Protein AF-F1A289-F1 (afdb_monomer_lite)

Secondary structure (DSSP, 8-state):
-----------------PPPPPPPP------------------TTT--S--SSEEE-GGG-EEEHHHHHHHHHHHHHTSGGGT-HHHHTTTTHHHHHHHHHHTTS--SHHHHHHHHHHHHHHHHHSSSEEEEEETTEEEEEESS-EEEEETTS-HHHHHHHHTS-STTEEE----

Structure (mmCIF, N/CA/C/O backbone):
data_AF-F1A289-F1
#
_entry.id   AF-F1A289-F1
#
loop_
_atom_site.group_PDB
_atom_site.id
_atom_site.type_symbol
_atom_site.label_atom_id
_atom_site.label_alt_id
_atom_site.label_comp_id
_atom_site.label_asym_id
_atom_site.label_entity_id
_atom_site.label_seq_id
_atom_site.pdbx_PDB_ins_code
_atom_site.Cartn_x
_atom_site.Cartn_y
_atom_site.Cartn_z
_atom_site.occupancy
_atom_site.B_iso_or_equiv
_atom_site.auth_seq_id
_atom_site.auth_comp_id
_atom_site.auth_asym_id
_atom_site.auth_atom_id
_atom_site.pdbx_PDB_model_num
ATOM 1 N N . MET A 1 1 ? 86.287 38.128 5.544 1.00 42.41 1 MET A N 1
ATOM 2 C CA . MET A 1 1 ? 85.333 37.432 4.651 1.00 42.41 1 MET A CA 1
ATOM 3 C C . MET A 1 1 ? 84.083 38.296 4.559 1.00 42.41 1 MET A C 1
ATOM 5 O O . MET A 1 1 ? 83.596 38.724 5.595 1.00 42.41 1 MET A O 1
ATOM 9 N N . LYS A 1 2 ? 83.695 38.697 3.342 1.00 28.84 2 LYS A N 1
ATOM 10 C CA . LYS A 1 2 ? 82.729 39.771 3.063 1.00 28.84 2 LYS A CA 1
ATOM 11 C C . LYS A 1 2 ? 81.299 39.232 2.884 1.00 28.84 2 LYS A C 1
ATOM 13 O O . LYS A 1 2 ? 81.107 38.286 2.135 1.00 28.84 2 LYS A O 1
ATOM 18 N N . SER A 1 3 ? 80.375 39.935 3.540 1.00 28.02 3 SER A N 1
ATOM 19 C CA . SER A 1 3 ? 79.044 40.396 3.109 1.00 28.02 3 SER A CA 1
ATOM 20 C C . SER A 1 3 ? 77.926 39.417 2.715 1.00 28.02 3 SER A C 1
ATOM 22 O O . SER A 1 3 ? 77.979 38.710 1.716 1.00 28.02 3 SER A O 1
ATOM 24 N N . SER A 1 4 ? 76.835 39.544 3.472 1.00 35.72 4 SER A N 1
ATOM 25 C CA . SER A 1 4 ? 75.431 39.237 3.174 1.00 35.72 4 SER A CA 1
ATOM 26 C C . SER A 1 4 ? 74.896 40.000 1.948 1.00 35.72 4 SER A C 1
ATOM 28 O O . SER A 1 4 ? 75.290 41.148 1.763 1.00 35.72 4 SER A O 1
ATOM 30 N N . ASN A 1 5 ? 73.941 39.432 1.187 1.00 28.55 5 ASN A N 1
ATOM 31 C CA . ASN A 1 5 ? 72.588 40.001 1.003 1.00 28.55 5 ASN A CA 1
ATOM 32 C C . ASN A 1 5 ? 71.625 39.105 0.179 1.00 28.55 5 ASN A C 1
ATOM 34 O O . ASN A 1 5 ? 72.029 38.284 -0.637 1.00 28.55 5 ASN A O 1
ATOM 38 N N . THR A 1 6 ? 70.342 39.342 0.434 1.00 36.25 6 THR A N 1
ATOM 39 C CA . THR A 1 6 ? 69.069 38.765 -0.038 1.00 36.25 6 THR A CA 1
ATOM 40 C C . THR A 1 6 ? 68.705 39.135 -1.493 1.00 36.25 6 THR A C 1
ATOM 42 O O . THR A 1 6 ? 69.033 40.245 -1.897 1.00 36.25 6 THR A O 1
ATOM 45 N N . GLN A 1 7 ? 67.934 38.296 -2.221 1.00 31.00 7 GLN A N 1
ATOM 46 C CA . GLN A 1 7 ? 66.642 38.622 -2.898 1.00 31.00 7 GLN A CA 1
ATOM 47 C C . GLN A 1 7 ? 66.224 37.666 -4.048 1.00 31.00 7 GLN A C 1
ATOM 49 O O . GLN A 1 7 ? 67.037 37.136 -4.795 1.00 31.00 7 GLN A O 1
ATOM 54 N N . ASN A 1 8 ? 64.897 37.492 -4.142 1.00 31.83 8 ASN A N 1
ATOM 55 C CA . ASN A 1 8 ? 64.066 36.731 -5.089 1.00 31.83 8 ASN A CA 1
ATOM 56 C C . ASN A 1 8 ? 64.237 37.083 -6.584 1.00 31.83 8 ASN A C 1
ATOM 58 O O . ASN A 1 8 ? 64.475 38.250 -6.886 1.00 31.83 8 ASN A O 1
ATOM 62 N N . GLN A 1 9 ? 63.899 36.136 -7.487 1.00 28.03 9 GLN A N 1
ATOM 63 C CA . GLN A 1 9 ? 62.845 36.244 -8.539 1.00 28.03 9 GLN A CA 1
ATOM 64 C C . GLN A 1 9 ? 62.919 35.113 -9.608 1.00 28.03 9 GLN A C 1
ATOM 66 O O . GLN A 1 9 ? 63.978 34.811 -10.145 1.00 28.03 9 GLN A O 1
ATOM 71 N N . THR A 1 10 ? 61.769 34.499 -9.927 1.00 31.83 10 THR A N 1
ATOM 72 C CA . THR A 1 10 ? 61.446 33.717 -11.158 1.00 31.83 10 THR A CA 1
ATOM 73 C C . THR A 1 10 ? 61.298 34.678 -12.374 1.00 31.83 10 THR A C 1
ATOM 75 O O . THR A 1 10 ? 61.241 35.874 -12.090 1.00 31.83 10 THR A O 1
ATOM 78 N N . PRO A 1 11 ? 61.170 34.293 -13.688 1.00 39.84 11 PRO A N 1
ATOM 79 C CA . PRO A 1 11 ? 60.499 33.084 -14.224 1.00 39.84 11 PRO A CA 1
ATOM 80 C C . PRO A 1 11 ? 60.912 32.523 -15.639 1.00 39.84 11 PRO A C 1
ATOM 82 O O . PRO A 1 11 ? 61.671 33.108 -16.398 1.00 39.84 11 PRO A O 1
ATOM 85 N N . ALA A 1 12 ? 60.231 31.425 -16.022 1.00 31.11 12 ALA A N 1
ATOM 86 C CA . ALA A 1 12 ? 59.626 31.120 -17.342 1.00 31.11 12 ALA A CA 1
ATOM 87 C C . ALA A 1 12 ? 60.342 30.305 -18.467 1.00 31.11 12 ALA A C 1
ATOM 89 O O . ALA A 1 12 ? 61.411 30.641 -18.956 1.00 31.11 12 ALA A O 1
ATOM 90 N N . LYS A 1 13 ? 59.527 29.367 -19.005 1.00 29.20 13 LYS A N 1
ATOM 91 C CA . LYS A 1 13 ? 59.339 28.915 -20.414 1.00 29.20 13 LYS A CA 1
ATOM 92 C C . LYS A 1 13 ? 60.078 27.671 -20.956 1.00 29.20 13 LYS A C 1
ATOM 94 O O . LYS A 1 13 ? 61.122 27.733 -21.586 1.00 29.20 13 LYS A O 1
ATOM 99 N N . VAL A 1 14 ? 59.369 26.544 -20.798 1.00 38.59 14 VAL A N 1
ATOM 100 C CA . VAL A 1 14 ? 58.993 25.506 -21.790 1.00 38.59 14 VAL A CA 1
ATOM 101 C C . VAL A 1 14 ? 59.698 25.559 -23.153 1.00 38.59 14 VAL A C 1
ATOM 103 O O . VAL A 1 14 ? 59.487 26.497 -23.920 1.00 38.59 14 VAL A O 1
ATOM 106 N N . ASN A 1 15 ? 60.365 24.458 -23.527 1.00 35.25 15 ASN A N 1
ATOM 107 C CA . ASN A 1 15 ? 60.764 24.207 -24.911 1.00 35.25 15 ASN A CA 1
ATOM 108 C C . ASN A 1 15 ? 60.306 22.817 -25.396 1.00 35.25 15 ASN A C 1
ATOM 110 O O . ASN A 1 15 ? 60.650 21.782 -24.823 1.00 35.25 15 ASN A O 1
ATOM 114 N N . LYS A 1 16 ? 59.471 22.831 -26.441 1.00 41.06 16 LYS A N 1
ATOM 115 C CA . LYS A 1 16 ? 58.782 21.689 -27.059 1.00 41.06 16 LYS A CA 1
ATOM 116 C C . LYS A 1 16 ? 59.784 20.780 -27.780 1.00 41.06 16 LYS A C 1
ATOM 118 O O . LYS A 1 16 ? 60.454 21.236 -28.704 1.00 41.06 16 LYS A O 1
ATOM 123 N N . ARG A 1 17 ? 59.825 19.483 -27.452 1.00 37.41 17 ARG A N 1
ATOM 124 C CA . ARG A 1 17 ? 60.463 18.467 -28.309 1.00 37.41 17 ARG A CA 1
ATOM 125 C C . ARG A 1 17 ? 59.399 17.623 -29.010 1.00 37.41 17 ARG A C 1
ATOM 127 O O . ARG A 1 17 ? 58.480 17.106 -28.385 1.00 37.41 17 ARG A O 1
ATOM 134 N N . LYS A 1 18 ? 59.523 17.589 -30.338 1.0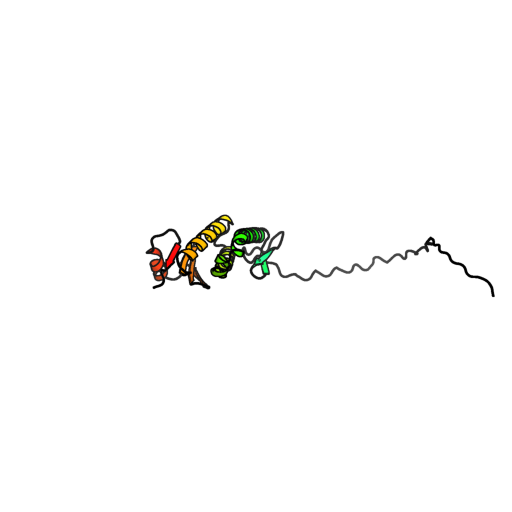0 33.19 18 LYS A N 1
ATOM 135 C CA . LYS A 1 18 ? 58.643 16.952 -31.322 1.00 33.19 18 LYS A CA 1
ATOM 136 C C . LYS A 1 18 ? 58.599 15.437 -31.086 1.00 33.19 18 LYS A C 1
ATOM 138 O O . LYS A 1 18 ? 59.643 14.794 -31.121 1.00 33.19 18 LYS A O 1
ATOM 143 N N . SER A 1 19 ? 57.406 14.887 -30.862 1.00 34.25 19 SER A N 1
ATOM 144 C CA . SER A 1 19 ? 57.171 13.439 -30.839 1.00 34.25 19 SER A CA 1
ATOM 145 C C . SER A 1 19 ? 56.884 12.970 -32.267 1.00 34.25 19 SER A C 1
ATOM 147 O O . SER A 1 19 ? 55.944 13.460 -32.893 1.00 34.25 19 SER A O 1
ATOM 149 N N . TYR A 1 20 ? 57.727 12.089 -32.804 1.00 36.03 20 TYR A N 1
ATOM 150 C CA . TYR A 1 20 ? 57.529 11.473 -34.115 1.00 36.03 20 TYR A CA 1
ATOM 151 C C . TYR A 1 20 ? 56.361 10.477 -34.054 1.00 36.03 20 TYR A C 1
ATOM 153 O O . TYR A 1 20 ? 56.310 9.620 -33.175 1.00 36.03 20 TYR A O 1
ATOM 161 N N . TYR A 1 21 ? 55.423 10.599 -34.994 1.00 36.03 21 TYR A N 1
ATOM 162 C CA . TYR A 1 21 ? 54.288 9.690 -35.148 1.00 36.03 21 TYR A CA 1
ATOM 163 C C . TYR A 1 21 ? 54.748 8.371 -35.784 1.00 36.03 21 TYR A C 1
ATOM 165 O O . TYR A 1 21 ? 55.253 8.373 -36.906 1.00 36.03 21 TYR A O 1
ATOM 173 N N . ILE A 1 22 ? 54.555 7.256 -35.076 1.00 44.75 22 ILE A N 1
ATOM 174 C CA . ILE A 1 22 ? 54.669 5.901 -35.631 1.00 44.75 22 ILE A CA 1
ATOM 175 C C . ILE A 1 22 ? 53.250 5.465 -36.034 1.00 44.75 22 ILE A C 1
ATOM 177 O O . ILE A 1 22 ? 52.374 5.450 -35.164 1.00 44.75 22 ILE A O 1
ATOM 181 N N . PRO A 1 23 ? 52.984 5.116 -37.306 1.00 42.12 23 PRO A N 1
ATOM 182 C CA . PRO A 1 23 ? 51.681 4.604 -37.711 1.00 42.12 23 PRO A CA 1
ATOM 183 C C . PRO A 1 23 ? 51.451 3.233 -37.069 1.00 42.12 23 PRO A C 1
ATOM 185 O O . PRO A 1 23 ? 52.221 2.299 -37.287 1.00 42.12 23 PRO A O 1
ATOM 188 N N . ILE A 1 24 ? 50.402 3.120 -36.258 1.00 43.91 24 ILE A N 1
ATOM 189 C CA . ILE A 1 24 ? 49.976 1.852 -35.665 1.00 43.91 24 ILE A CA 1
ATOM 190 C C . ILE A 1 24 ? 49.152 1.117 -36.723 1.00 43.91 24 ILE A C 1
ATOM 192 O O . ILE A 1 24 ? 48.098 1.602 -37.137 1.00 43.91 24 ILE A O 1
ATOM 196 N N . ASP A 1 25 ? 49.654 -0.036 -37.163 1.00 48.00 25 ASP A N 1
ATOM 197 C CA . ASP A 1 25 ? 48.980 -0.931 -38.101 1.00 48.00 25 ASP A CA 1
ATOM 198 C C . ASP A 1 25 ? 47.577 -1.317 -37.589 1.00 48.00 25 ASP A C 1
ATOM 200 O O . ASP A 1 25 ? 47.385 -1.804 -36.473 1.00 48.00 25 ASP A O 1
ATOM 204 N N . SER A 1 26 ? 46.577 -1.067 -38.432 1.00 49.28 26 SER A N 1
ATOM 205 C CA . SER A 1 26 ? 45.139 -1.210 -38.185 1.00 49.28 26 SER A CA 1
ATOM 206 C C . SER A 1 26 ? 44.614 -2.658 -38.197 1.00 49.28 26 SER A C 1
ATOM 208 O O . SER A 1 26 ? 43.422 -2.891 -38.413 1.00 49.28 26 SER A O 1
ATOM 210 N N . SER A 1 27 ? 45.462 -3.654 -37.953 1.00 53.12 27 SER A N 1
ATOM 211 C CA . SER A 1 27 ? 45.160 -5.066 -38.220 1.00 53.12 27 SER A CA 1
ATOM 212 C C . SER A 1 27 ? 44.768 -5.910 -36.994 1.00 53.12 27 SER A C 1
ATOM 214 O O . SER A 1 27 ? 44.818 -7.135 -37.048 1.00 53.12 27 SER A O 1
ATOM 216 N N . GLN A 1 28 ? 44.280 -5.309 -35.898 1.00 51.25 28 GLN A N 1
ATOM 217 C CA . GLN A 1 28 ? 43.695 -6.072 -34.780 1.00 51.25 28 GLN A CA 1
ATOM 218 C C . GLN A 1 28 ? 42.386 -5.463 -34.262 1.00 51.25 28 GLN A C 1
ATOM 220 O O . GLN A 1 28 ? 42.315 -4.869 -33.184 1.00 51.25 28 GLN A O 1
ATOM 225 N N . LYS A 1 29 ? 41.296 -5.681 -35.011 1.00 47.59 29 LYS A N 1
ATOM 226 C CA . LYS A 1 29 ? 39.928 -5.583 -34.475 1.00 47.59 29 LYS A CA 1
ATOM 227 C C . LYS A 1 29 ? 39.760 -6.617 -33.356 1.00 47.59 29 LYS A C 1
ATOM 229 O O . LYS A 1 29 ? 39.366 -7.757 -33.603 1.00 47.59 29 LYS A O 1
ATOM 234 N N . LYS A 1 30 ? 40.023 -6.220 -32.109 1.00 50.25 30 LYS A N 1
ATOM 235 C CA . LYS A 1 30 ?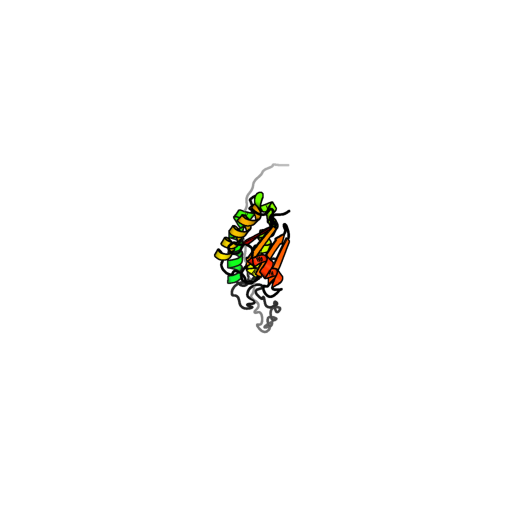 39.549 -6.956 -30.932 1.00 50.25 30 LYS A CA 1
ATOM 236 C C . LYS A 1 30 ? 38.022 -6.947 -30.982 1.00 50.25 30 LYS A C 1
ATOM 238 O O . LYS A 1 30 ? 37.401 -5.903 -30.795 1.00 50.25 30 LYS A O 1
ATOM 243 N N . LYS A 1 31 ? 37.415 -8.096 -31.2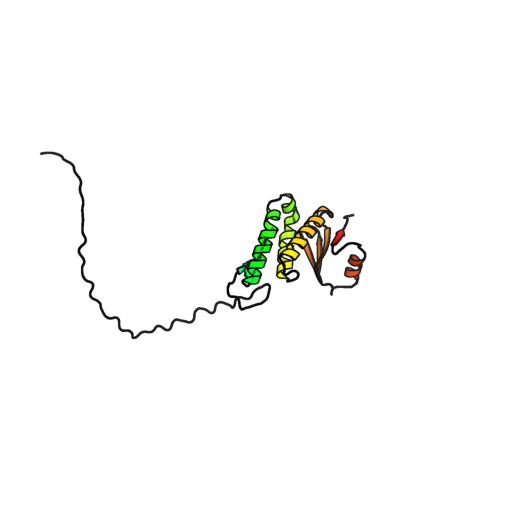93 1.00 53.41 31 LYS A N 1
ATOM 244 C CA . LYS A 1 31 ? 35.965 -8.291 -31.179 1.00 53.41 31 LYS A CA 1
ATOM 245 C C . LYS A 1 31 ? 35.589 -7.993 -29.729 1.00 53.41 31 LYS A C 1
ATOM 247 O O . LYS A 1 31 ? 36.031 -8.702 -28.829 1.00 53.41 31 LYS A O 1
ATOM 252 N N . ALA A 1 32 ? 34.837 -6.914 -29.514 1.00 57.69 32 ALA A N 1
ATOM 253 C CA . ALA A 1 32 ? 34.286 -6.573 -28.214 1.00 57.69 32 ALA A CA 1
ATOM 254 C C . ALA A 1 32 ? 33.494 -7.784 -27.708 1.00 57.69 32 ALA A C 1
ATOM 256 O O . ALA A 1 32 ? 32.518 -8.201 -28.335 1.00 57.69 32 ALA A O 1
ATOM 257 N N . GLY A 1 33 ? 33.975 -8.394 -26.624 1.00 57.97 33 GLY A N 1
ATOM 258 C CA . GLY A 1 33 ? 33.262 -9.467 -25.951 1.00 57.97 33 GLY A CA 1
ATOM 259 C C . GLY A 1 33 ? 31.858 -8.981 -25.616 1.00 57.97 33 GLY A C 1
ATOM 260 O O . GLY A 1 33 ? 31.687 -7.872 -25.110 1.00 57.97 33 GLY A O 1
ATOM 261 N N . ARG A 1 34 ? 30.860 -9.799 -25.957 1.00 60.06 34 ARG A N 1
ATOM 262 C CA . ARG A 1 34 ? 29.459 -9.616 -25.571 1.00 60.06 34 ARG A CA 1
ATOM 263 C C . ARG A 1 34 ? 29.419 -9.158 -24.104 1.00 60.06 34 ARG A C 1
ATOM 265 O O . ARG A 1 34 ? 30.007 -9.860 -23.277 1.00 60.06 34 ARG A O 1
ATOM 272 N N . PRO A 1 35 ? 28.790 -8.015 -23.765 1.00 66.31 35 PRO A N 1
ATOM 273 C CA . PRO A 1 35 ? 28.654 -7.629 -22.368 1.00 66.31 35 PRO A CA 1
ATOM 274 C C . PRO A 1 35 ? 28.009 -8.795 -21.606 1.00 66.31 35 PRO A C 1
ATOM 276 O O . PRO A 1 35 ? 27.170 -9.495 -22.192 1.00 66.31 35 PRO A O 1
ATOM 279 N N . PRO A 1 36 ? 28.417 -9.052 -20.350 1.00 61.47 36 PRO A N 1
ATOM 280 C CA . PRO A 1 36 ? 27.830 -10.120 -19.556 1.00 61.47 36 PRO A CA 1
ATOM 281 C C . PRO A 1 36 ? 26.315 -9.961 -19.608 1.00 61.47 36 PRO A C 1
ATOM 283 O O . PR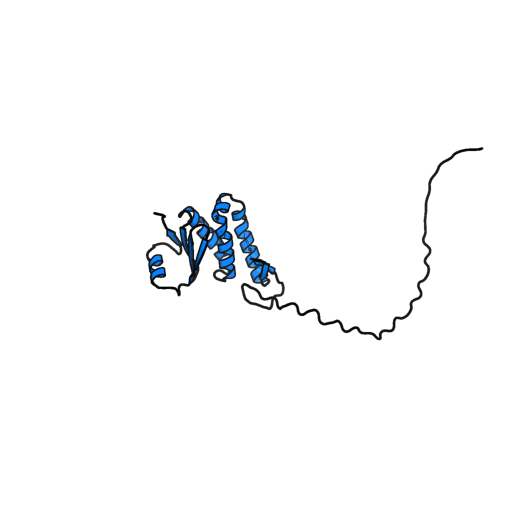O A 1 36 ? 25.808 -8.849 -19.451 1.00 61.47 36 PRO A O 1
ATOM 286 N N . VAL A 1 37 ? 25.614 -11.055 -19.917 1.00 60.53 37 VAL A N 1
ATOM 287 C CA . VAL A 1 37 ? 24.152 -11.086 -19.964 1.00 60.53 37 VAL A CA 1
ATOM 288 C C . VAL A 1 37 ? 23.675 -10.712 -18.565 1.00 60.53 37 VAL A C 1
ATOM 290 O O . VAL A 1 37 ? 23.648 -11.542 -17.663 1.00 60.53 37 VAL A O 1
ATOM 293 N N . THR A 1 38 ? 23.384 -9.431 -18.355 1.00 72.06 38 THR A N 1
ATOM 294 C CA . THR A 1 38 ? 22.710 -8.966 -17.152 1.00 72.06 38 THR A CA 1
ATOM 295 C C . THR A 1 38 ? 21.370 -9.671 -17.133 1.00 72.06 38 THR A C 1
ATOM 297 O O . THR A 1 38 ? 20.642 -9.577 -18.124 1.00 72.06 38 THR A O 1
ATOM 300 N N . GLU A 1 39 ? 21.069 -10.388 -16.051 1.00 74.94 39 GLU A N 1
ATOM 301 C CA . GLU A 1 39 ? 19.771 -11.036 -15.884 1.00 74.94 39 GLU A CA 1
ATOM 302 C C . GLU A 1 39 ? 18.645 -10.068 -16.277 1.00 74.94 39 GLU A C 1
ATOM 304 O O . GLU A 1 39 ? 18.700 -8.881 -15.912 1.00 74.94 39 GLU A O 1
ATOM 309 N N . PRO A 1 40 ? 17.645 -10.535 -17.046 1.00 80.38 40 PRO A N 1
ATOM 310 C CA . PRO A 1 40 ? 16.547 -9.682 -17.457 1.00 80.38 40 PRO A CA 1
ATOM 311 C C . PRO A 1 40 ? 15.854 -9.137 -16.208 1.00 80.38 40 PRO A C 1
ATOM 313 O O . PRO A 1 40 ? 15.406 -9.878 -15.331 1.00 80.38 40 PRO A O 1
ATOM 316 N N . LYS A 1 41 ? 15.788 -7.808 -16.104 1.00 91.81 41 LYS A N 1
ATOM 317 C CA . LYS A 1 41 ? 15.044 -7.159 -15.026 1.00 91.81 41 LYS A CA 1
ATOM 318 C C . LYS A 1 41 ? 13.560 -7.387 -15.288 1.00 91.81 41 LYS A C 1
ATOM 320 O O . LYS A 1 41 ? 13.082 -7.141 -16.386 1.00 91.81 41 LYS A O 1
ATOM 325 N N . ILE A 1 42 ? 12.829 -7.826 -14.266 1.00 95.06 42 ILE A N 1
ATOM 326 C CA . ILE A 1 42 ? 11.375 -8.012 -14.329 1.00 95.06 42 ILE A CA 1
ATOM 327 C C . ILE A 1 42 ? 10.731 -7.153 -13.247 1.00 95.06 42 ILE A C 1
ATOM 329 O O . ILE A 1 42 ? 11.132 -7.170 -12.079 1.00 95.06 42 ILE A O 1
ATOM 333 N N . CYS A 1 43 ? 9.700 -6.397 -13.616 1.00 95.81 43 CYS A N 1
ATOM 334 C CA . CYS A 1 43 ? 8.957 -5.574 -12.674 1.00 95.81 43 CYS A CA 1
ATOM 335 C C . CYS A 1 43 ? 8.219 -6.465 -11.668 1.00 95.81 43 CYS A C 1
ATOM 337 O O . CYS A 1 43 ? 7.278 -7.176 -12.023 1.00 95.81 43 CYS A O 1
ATOM 339 N N . LYS A 1 44 ? 8.568 -6.381 -10.379 1.00 94.56 44 LYS A N 1
ATOM 340 C CA . LYS A 1 44 ? 7.961 -7.239 -9.348 1.00 94.56 44 LYS A CA 1
ATOM 341 C C . LYS A 1 44 ? 6.444 -7.042 -9.229 1.00 94.56 44 LYS A C 1
ATOM 343 O O . LYS A 1 44 ? 5.749 -8.013 -8.921 1.00 94.56 44 LYS A O 1
ATOM 348 N N . ARG A 1 45 ? 5.946 -5.832 -9.523 1.00 93.75 45 ARG A N 1
ATOM 349 C CA . ARG A 1 45 ? 4.520 -5.469 -9.492 1.00 93.75 45 ARG A CA 1
ATOM 350 C C . ARG A 1 45 ? 3.770 -5.895 -10.754 1.00 93.75 45 ARG A C 1
ATOM 352 O O . ARG A 1 45 ? 2.856 -6.705 -10.664 1.00 93.75 45 ARG A O 1
ATOM 359 N N . CYS A 1 46 ? 4.115 -5.340 -11.920 1.00 94.44 46 CYS A N 1
ATOM 360 C CA . CYS A 1 46 ? 3.329 -5.562 -13.141 1.00 94.44 46 CYS A CA 1
ATOM 361 C C . CYS A 1 46 ? 3.825 -6.700 -14.038 1.00 94.44 46 CYS A C 1
ATOM 363 O O . CYS A 1 46 ? 3.126 -7.032 -14.986 1.00 94.44 46 CYS A O 1
ATOM 365 N N . LYS A 1 47 ? 4.976 -7.301 -13.715 1.00 95.06 47 LYS A N 1
ATOM 366 C CA . LYS A 1 47 ? 5.622 -8.405 -14.443 1.00 95.06 47 LYS A CA 1
ATOM 367 C C . LYS A 1 47 ? 6.160 -8.074 -15.841 1.00 95.06 47 LYS A C 1
ATOM 369 O O . LYS A 1 47 ? 6.642 -8.981 -16.495 1.00 95.06 47 LYS A O 1
ATOM 374 N N . THR A 1 48 ? 6.156 -6.804 -16.257 1.00 94.69 48 THR A N 1
ATOM 375 C CA . THR A 1 48 ? 6.836 -6.383 -17.498 1.00 94.69 48 THR A CA 1
ATOM 376 C C . THR A 1 48 ? 8.345 -6.601 -17.394 1.00 94.69 48 THR A C 1
ATOM 378 O O . THR A 1 48 ? 8.933 -6.324 -16.340 1.00 94.69 48 THR A O 1
ATOM 381 N N . ASP A 1 49 ? 8.942 -7.069 -18.476 1.00 94.94 49 ASP A N 1
ATOM 382 C CA . ASP A 1 49 ? 10.381 -7.170 -18.736 1.00 94.94 49 ASP A CA 1
ATOM 383 C C . ASP A 1 49 ? 10.884 -6.042 -19.657 1.00 94.94 49 ASP A C 1
ATOM 385 O O . ASP A 1 49 ? 12.083 -5.779 -19.707 1.00 94.94 49 ASP A O 1
ATOM 389 N N . ASP A 1 50 ? 9.970 -5.310 -20.301 1.00 94.75 50 ASP A N 1
ATOM 390 C CA . ASP A 1 50 ? 10.266 -4.087 -21.044 1.00 94.75 50 ASP A CA 1
ATOM 391 C C . ASP A 1 50 ? 9.965 -2.824 -20.214 1.00 94.75 50 ASP A C 1
ATOM 393 O O . ASP A 1 50 ? 8.893 -2.675 -19.609 1.00 94.75 50 ASP A O 1
ATOM 397 N N . SER A 1 51 ? 10.944 -1.919 -20.139 1.00 95.00 51 SER A N 1
ATOM 398 C CA . SER A 1 51 ? 10.835 -0.627 -19.460 1.00 95.00 51 SER A CA 1
ATOM 399 C C . SER A 1 51 ? 11.971 0.308 -19.872 1.00 95.00 51 SER A C 1
ATOM 401 O O . SER A 1 51 ? 13.142 -0.020 -19.687 1.00 95.00 51 SER A O 1
ATOM 403 N N . CYS A 1 52 ? 11.635 1.536 -20.287 1.00 94.19 52 CYS A N 1
ATOM 404 C CA . CYS A 1 52 ? 12.628 2.563 -20.632 1.00 94.19 52 CYS A CA 1
ATOM 405 C C . CYS A 1 52 ? 13.549 2.941 -19.455 1.00 94.19 52 CYS A C 1
ATOM 407 O O . CYS A 1 52 ? 14.686 3.353 -19.653 1.00 94.19 52 CYS A O 1
ATOM 409 N N . GLU A 1 53 ? 13.057 2.824 -18.216 1.00 95.25 53 GLU A N 1
ATOM 410 C CA . GLU A 1 53 ? 13.833 3.084 -16.998 1.00 95.25 53 GLU A CA 1
ATOM 411 C C . GLU A 1 53 ? 13.441 2.094 -15.896 1.00 95.25 53 GLU A C 1
ATOM 413 O O . GLU A 1 53 ? 12.257 1.815 -15.683 1.00 95.25 53 GLU A O 1
ATOM 418 N N . TRP A 1 54 ? 14.425 1.583 -15.158 1.00 95.56 54 TRP A N 1
ATOM 419 C CA . TRP A 1 54 ? 14.211 0.692 -14.017 1.00 95.56 54 TRP A CA 1
ATOM 420 C C . TRP A 1 54 ? 14.372 1.450 -12.702 1.00 95.56 54 TRP A C 1
ATOM 422 O O . TRP A 1 54 ? 15.395 2.084 -12.460 1.00 95.56 54 TRP A O 1
ATOM 432 N N . ARG A 1 55 ? 13.375 1.348 -11.821 1.00 95.88 55 ARG A N 1
ATOM 433 C CA . ARG A 1 55 ? 13.342 2.019 -10.514 1.00 95.88 55 ARG A CA 1
ATOM 434 C C . ARG A 1 55 ? 13.407 1.000 -9.374 1.00 95.88 55 ARG A C 1
ATOM 436 O O . ARG A 1 55 ? 13.032 -0.160 -9.544 1.00 95.88 55 ARG A O 1
ATOM 443 N N . ARG A 1 56 ? 13.859 1.431 -8.193 1.00 93.69 56 ARG A N 1
ATOM 444 C CA . AR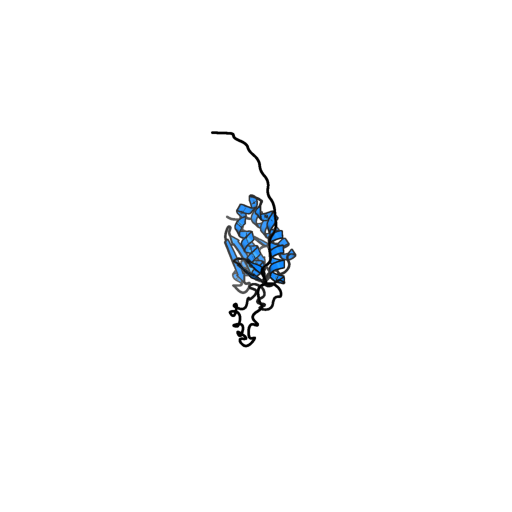G A 1 56 ? 13.884 0.601 -6.974 1.00 93.69 56 ARG A CA 1
ATOM 445 C C . ARG A 1 56 ? 12.539 0.645 -6.240 1.00 93.69 56 ARG A C 1
ATOM 447 O O . ARG A 1 56 ? 11.981 1.721 -6.027 1.00 93.69 56 ARG A O 1
ATOM 454 N N . GLY A 1 57 ? 12.041 -0.527 -5.856 1.00 90.75 57 GLY A N 1
ATOM 455 C CA . GLY A 1 57 ? 10.836 -0.725 -5.049 1.00 90.75 57 GLY A CA 1
ATOM 456 C C . GLY A 1 57 ? 11.131 -1.134 -3.597 1.00 90.75 57 GLY A C 1
ATOM 457 O O . GLY A 1 57 ? 12.273 -1.027 -3.139 1.00 90.75 57 GLY A O 1
ATOM 458 N N . PRO A 1 58 ? 10.112 -1.600 -2.848 1.00 88.75 58 PRO A N 1
ATOM 459 C CA . PRO A 1 58 ? 10.306 -2.143 -1.502 1.00 88.75 58 PRO A CA 1
ATOM 460 C C . PRO A 1 58 ? 11.235 -3.369 -1.532 1.00 88.75 58 PRO A C 1
ATOM 462 O O . PRO A 1 58 ? 11.228 -4.126 -2.502 1.00 88.75 58 PRO A O 1
ATOM 465 N N . GLY A 1 59 ? 12.068 -3.544 -0.500 1.00 86.19 59 GLY A N 1
ATOM 466 C CA . GLY A 1 59 ? 13.024 -4.661 -0.428 1.00 86.19 59 GLY A CA 1
ATOM 467 C C . GLY A 1 59 ? 14.032 -4.697 -1.585 1.00 86.19 59 GLY A C 1
ATOM 468 O O . GLY A 1 59 ? 14.439 -5.771 -2.005 1.00 86.19 59 GLY A O 1
ATOM 469 N N . TYR A 1 60 ? 14.377 -3.535 -2.155 1.00 86.06 60 TYR A N 1
ATOM 470 C CA . TYR A 1 60 ? 15.304 -3.387 -3.288 1.00 86.06 60 TYR A CA 1
ATOM 471 C C . TYR A 1 60 ? 14.891 -4.100 -4.589 1.00 86.06 60 TYR A C 1
ATOM 473 O O . TYR A 1 60 ? 15.706 -4.214 -5.510 1.00 86.06 60 TYR A O 1
ATOM 481 N N . CYS A 1 61 ? 13.624 -4.510 -4.723 1.00 91.38 61 CYS A N 1
ATOM 482 C CA . CYS A 1 61 ? 13.129 -5.113 -5.960 1.00 91.38 61 CYS A CA 1
ATOM 483 C C . CYS A 1 61 ? 13.129 -4.121 -7.140 1.00 91.38 61 CYS A C 1
ATOM 485 O O . CYS A 1 61 ? 13.150 -2.899 -6.955 1.00 91.38 61 CYS A O 1
ATOM 487 N N . TYR A 1 62 ? 13.087 -4.650 -8.365 1.00 95.25 62 TYR A N 1
ATOM 488 C CA . TYR A 1 62 ? 12.957 -3.845 -9.577 1.00 95.25 62 TYR A CA 1
ATOM 489 C C . TYR A 1 62 ? 11.489 -3.538 -9.895 1.00 95.25 62 TYR A C 1
ATOM 491 O O . TYR A 1 62 ? 10.622 -4.415 -9.860 1.00 95.25 62 TYR A O 1
ATOM 499 N N . LEU A 1 63 ? 11.218 -2.278 -10.235 1.00 96.06 63 LEU A N 1
ATOM 500 C CA . LEU A 1 63 ? 9.948 -1.793 -10.768 1.00 96.06 63 LEU A CA 1
ATOM 501 C C . LEU A 1 63 ? 10.189 -1.121 -12.125 1.00 96.06 63 LEU A C 1
ATOM 503 O O . LEU A 1 63 ? 11.193 -0.430 -12.301 1.00 96.06 63 LEU A O 1
ATOM 507 N N . CYS A 1 64 ? 9.250 -1.272 -13.060 1.00 96.88 64 CYS A N 1
ATOM 508 C CA . CYS A 1 64 ? 9.256 -0.489 -14.297 1.00 96.88 64 CYS A CA 1
ATOM 509 C C . CYS A 1 64 ? 9.039 1.004 -14.006 1.00 96.88 64 CYS A C 1
ATOM 511 O O . CYS A 1 64 ? 8.607 1.373 -12.906 1.00 96.88 64 CYS A O 1
ATOM 513 N N . ASN A 1 65 ? 9.281 1.867 -14.994 1.00 96.31 65 ASN A N 1
ATOM 514 C CA . ASN A 1 65 ? 9.220 3.318 -14.818 1.00 96.31 65 ASN A CA 1
ATOM 515 C C . ASN A 1 65 ? 7.871 3.778 -14.232 1.00 96.31 65 ASN A C 1
ATOM 517 O O . ASN A 1 65 ? 7.836 4.446 -13.196 1.00 96.31 65 ASN A O 1
ATOM 521 N N . SER A 1 66 ? 6.760 3.339 -14.832 1.00 94.44 66 SER A N 1
ATOM 522 C CA . SER A 1 66 ? 5.403 3.696 -14.393 1.00 94.44 66 SER A CA 1
ATOM 523 C C . SER A 1 66 ? 5.107 3.229 -12.959 1.00 94.44 66 SER A C 1
ATOM 525 O O . SER A 1 66 ? 4.712 4.027 -12.103 1.00 94.44 66 SER A O 1
ATOM 527 N N . CYS A 1 67 ? 5.397 1.959 -12.643 1.00 94.69 67 CYS A N 1
ATOM 528 C CA . CYS A 1 67 ? 5.201 1.419 -11.294 1.00 94.69 67 CYS A CA 1
ATOM 529 C C . CYS A 1 67 ? 6.112 2.098 -10.258 1.00 94.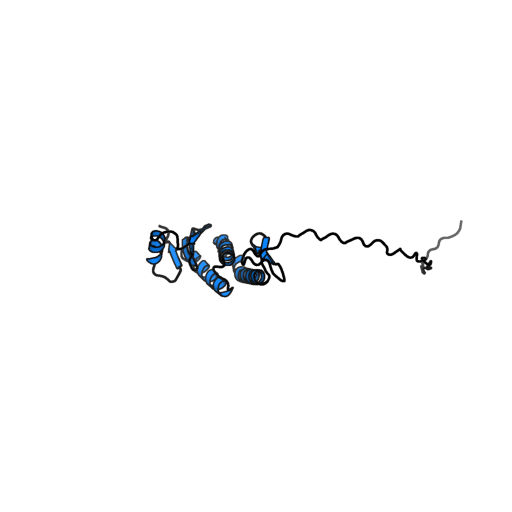69 67 CYS A C 1
ATOM 531 O O . CYS A 1 67 ? 5.703 2.335 -9.123 1.00 94.69 67 CYS A O 1
ATOM 533 N N . GLY A 1 68 ? 7.352 2.426 -10.607 1.00 94.88 68 GLY A N 1
ATOM 534 C CA . GLY A 1 68 ? 8.251 3.098 -9.675 1.00 94.88 68 GLY A CA 1
ATOM 535 C C . GLY A 1 68 ? 7.847 4.551 -9.408 1.00 94.88 68 GLY A C 1
ATOM 536 O O . GLY A 1 68 ? 7.939 5.008 -8.268 1.00 94.88 68 GLY A O 1
ATOM 537 N N . LEU A 1 69 ? 7.332 5.271 -10.412 1.00 94.06 69 LEU A N 1
ATOM 538 C CA . LEU A 1 69 ? 6.800 6.627 -10.223 1.00 94.06 69 LEU A CA 1
ATOM 539 C C . LEU A 1 69 ? 5.561 6.631 -9.321 1.00 94.06 69 LEU A C 1
ATOM 541 O O . LEU A 1 69 ? 5.473 7.457 -8.411 1.00 94.06 69 LEU A O 1
ATOM 545 N N . GLN A 1 70 ? 4.633 5.690 -9.521 1.00 92.56 70 GLN A N 1
ATOM 546 C CA . GLN A 1 70 ? 3.481 5.513 -8.628 1.00 92.56 70 GLN A CA 1
ATOM 547 C C . GLN A 1 70 ? 3.924 5.180 -7.197 1.00 92.56 70 GLN A C 1
ATOM 549 O O . GLN A 1 70 ? 3.462 5.817 -6.251 1.00 92.56 70 GLN A O 1
ATOM 554 N N . TYR A 1 71 ? 4.887 4.268 -7.032 1.00 92.25 71 TYR A N 1
ATOM 555 C CA . TYR A 1 71 ? 5.443 3.933 -5.719 1.00 92.25 71 TYR A CA 1
ATOM 556 C C . TYR A 1 71 ? 6.048 5.162 -5.021 1.00 92.25 71 TYR A C 1
ATOM 558 O O . TYR A 1 71 ? 5.766 5.416 -3.852 1.00 92.25 71 TYR A O 1
ATOM 566 N N . LYS A 1 72 ? 6.801 5.999 -5.749 1.00 92.44 72 LYS A N 1
ATOM 567 C CA . LYS A 1 72 ? 7.345 7.262 -5.221 1.00 92.44 72 LYS A CA 1
ATOM 568 C C . LYS A 1 72 ? 6.243 8.220 -4.758 1.00 92.44 72 LYS A C 1
ATOM 570 O O . LYS A 1 72 ? 6.400 8.856 -3.717 1.00 92.44 72 LYS A O 1
ATOM 575 N N . LYS A 1 73 ? 5.131 8.328 -5.494 1.00 91.56 73 LYS A N 1
ATOM 576 C CA . LYS A 1 73 ? 3.975 9.148 -5.084 1.00 91.56 73 LYS A CA 1
ATOM 577 C C . LYS A 1 73 ? 3.330 8.617 -3.800 1.00 91.56 73 LYS A C 1
ATOM 579 O O . LYS A 1 73 ? 3.030 9.410 -2.915 1.00 91.56 73 LYS A O 1
ATOM 584 N N . ILE A 1 74 ? 3.203 7.298 -3.656 1.00 89.25 74 ILE A N 1
ATOM 585 C CA . ILE A 1 74 ? 2.705 6.668 -2.421 1.00 89.25 74 ILE A CA 1
ATOM 586 C C . ILE A 1 74 ? 3.629 6.975 -1.239 1.00 89.25 74 ILE A C 1
ATOM 588 O O . ILE A 1 74 ? 3.155 7.363 -0.177 1.00 89.25 74 ILE A O 1
ATOM 592 N N . LEU A 1 75 ? 4.951 6.887 -1.419 1.00 88.69 75 LEU A N 1
ATOM 593 C CA . LEU A 1 75 ? 5.904 7.250 -0.363 1.00 88.69 75 LEU A CA 1
ATOM 594 C C . LEU A 1 75 ? 5.782 8.718 0.061 1.00 88.69 75 LEU A C 1
ATOM 596 O O . LEU A 1 75 ? 5.920 9.011 1.246 1.00 88.69 75 LEU A O 1
ATOM 600 N N . LYS A 1 76 ? 5.505 9.626 -0.883 1.00 89.50 76 LYS A N 1
ATOM 601 C CA . LYS A 1 76 ? 5.220 11.035 -0.575 1.00 89.50 76 LYS A CA 1
ATOM 602 C C . LYS A 1 76 ? 3.913 11.193 0.201 1.00 89.50 76 LYS A C 1
ATOM 604 O O . LYS A 1 76 ? 3.900 11.921 1.184 1.00 89.50 76 LYS A O 1
ATOM 609 N N . ALA A 1 77 ? 2.852 10.483 -0.186 1.00 84.81 77 ALA A N 1
ATOM 610 C CA . ALA A 1 77 ? 1.583 10.485 0.548 1.00 84.81 77 ALA A CA 1
ATOM 611 C C . ALA A 1 77 ? 1.733 9.935 1.978 1.00 84.81 77 ALA A C 1
ATOM 613 O O . ALA A 1 77 ? 1.016 10.354 2.877 1.00 84.81 77 ALA A O 1
ATOM 614 N N . LEU A 1 78 ? 2.693 9.032 2.194 1.00 83.44 78 LEU A N 1
ATOM 615 C CA . LEU A 1 78 ? 3.035 8.491 3.508 1.00 83.44 78 LEU A CA 1
ATOM 616 C C . LEU A 1 78 ? 3.972 9.386 4.332 1.00 83.44 78 LEU A C 1
ATOM 618 O O . LEU A 1 78 ? 4.157 9.123 5.515 1.00 83.44 78 LEU A O 1
ATOM 622 N N . ALA A 1 79 ? 4.596 10.409 3.740 1.00 84.62 79 ALA A N 1
ATOM 623 C CA . ALA A 1 79 ? 5.611 11.214 4.420 1.00 84.62 79 ALA A CA 1
ATOM 624 C C . ALA A 1 79 ? 5.090 11.970 5.660 1.00 84.62 79 ALA A C 1
ATOM 626 O O . ALA A 1 79 ? 5.766 11.890 6.686 1.00 84.62 79 ALA A O 1
ATOM 627 N N . PRO A 1 80 ? 3.904 12.619 5.638 1.00 79.25 80 PRO A N 1
ATOM 628 C CA . PRO A 1 80 ? 3.359 13.294 6.823 1.00 79.25 80 PRO A CA 1
ATOM 629 C C . PRO A 1 80 ? 3.155 12.340 8.007 1.00 79.25 80 PRO A C 1
ATOM 631 O O . PRO A 1 80 ? 3.317 12.711 9.161 1.00 79.25 80 PRO A O 1
ATOM 634 N N . TYR A 1 81 ? 2.864 11.079 7.700 1.00 74.69 81 TYR A N 1
ATOM 635 C CA . TYR A 1 81 ? 2.538 10.027 8.655 1.00 74.69 81 TYR A CA 1
ATOM 636 C C . TYR A 1 81 ? 3.766 9.337 9.265 1.00 74.69 81 TYR A C 1
ATOM 638 O O . TYR A 1 81 ? 3.620 8.404 10.042 1.00 74.69 81 TYR A O 1
ATOM 646 N N . LYS A 1 82 ? 4.987 9.747 8.904 1.00 69.50 82 LYS A N 1
ATOM 647 C CA . LYS A 1 82 ? 6.224 9.204 9.495 1.00 69.50 82 LYS A CA 1
ATOM 648 C C . LYS A 1 82 ? 6.759 10.020 10.668 1.00 69.50 82 LYS A C 1
ATOM 650 O O . LYS A 1 82 ? 7.622 9.525 11.380 1.00 69.50 82 LYS A O 1
ATOM 655 N N . VAL A 1 83 ? 6.320 11.270 10.805 1.00 66.44 83 VAL A N 1
ATOM 656 C CA . VAL A 1 83 ? 6.934 12.258 11.711 1.00 66.44 83 VAL A CA 1
ATOM 657 C C . VAL A 1 83 ? 6.137 12.417 13.009 1.00 66.44 83 VAL A C 1
ATOM 659 O O . VAL A 1 83 ? 6.657 12.902 14.005 1.00 66.44 83 VAL A O 1
ATOM 662 N N . ASP A 1 84 ? 4.880 11.986 13.015 1.00 63.97 84 ASP A N 1
ATOM 663 C CA . ASP A 1 84 ? 3.985 12.115 14.157 1.00 63.97 84 ASP A CA 1
ATOM 664 C C . ASP A 1 84 ? 4.178 10.932 15.134 1.00 63.97 84 ASP A C 1
ATOM 666 O O . ASP A 1 84 ? 4.128 9.767 14.737 1.00 63.97 84 ASP A O 1
ATOM 670 N N . TYR A 1 85 ? 4.418 11.222 16.421 1.00 56.88 85 TYR A N 1
ATOM 671 C CA . TYR A 1 85 ? 4.624 10.221 17.483 1.00 56.88 85 TYR A CA 1
ATOM 672 C C . TYR A 1 85 ? 3.424 9.276 17.624 1.00 56.88 85 TYR A C 1
ATOM 674 O O . TYR A 1 85 ? 3.595 8.087 17.897 1.00 56.88 85 TYR A O 1
ATOM 682 N N . GLN A 1 86 ? 2.214 9.763 17.323 1.00 57.91 86 GLN A N 1
ATOM 683 C CA . GLN A 1 86 ? 1.014 8.933 17.262 1.00 57.91 86 GLN A CA 1
ATOM 684 C C . GLN A 1 86 ? 1.139 7.822 16.199 1.00 57.91 86 GLN A C 1
ATOM 686 O O . GLN A 1 86 ? 0.543 6.762 16.346 1.00 57.91 86 GLN A O 1
ATOM 691 N N . TYR A 1 87 ? 1.951 8.021 15.157 1.00 58.19 87 TYR A N 1
ATOM 692 C CA . TYR A 1 87 ? 2.167 7.066 14.068 1.00 58.19 87 TYR A CA 1
ATOM 693 C C . TYR A 1 87 ? 3.326 6.101 14.306 1.00 58.19 87 TYR A C 1
ATOM 695 O O . TYR A 1 87 ? 3.358 5.048 13.670 1.00 58.19 87 TYR A O 1
ATOM 703 N N . ALA A 1 88 ? 4.235 6.388 15.244 1.00 59.12 88 ALA A N 1
ATOM 704 C CA . ALA A 1 88 ? 5.203 5.392 15.710 1.00 59.12 88 ALA A CA 1
ATOM 705 C C . ALA A 1 88 ? 4.480 4.166 16.306 1.00 59.12 88 ALA A C 1
ATOM 707 O O . ALA A 1 88 ? 4.898 3.029 16.084 1.00 59.12 88 ALA A O 1
ATOM 708 N N . VAL A 1 89 ? 3.331 4.401 16.952 1.00 56.22 89 VAL A N 1
ATOM 709 C CA . VAL A 1 89 ? 2.407 3.361 17.440 1.00 56.22 89 VAL A CA 1
ATOM 710 C C . VAL A 1 89 ? 1.809 2.541 16.284 1.00 56.22 89 VAL A C 1
ATOM 712 O O . VAL A 1 89 ? 1.552 1.352 16.435 1.00 56.22 89 VAL A O 1
ATOM 715 N N . TYR A 1 90 ? 1.669 3.137 15.096 1.00 65.94 90 TYR A N 1
ATOM 716 C CA . TYR A 1 90 ? 1.067 2.528 13.902 1.00 65.94 90 TYR A CA 1
ATOM 717 C C . TYR A 1 90 ? 2.090 2.137 12.821 1.00 65.94 90 TYR A C 1
ATOM 719 O O . TYR A 1 90 ? 1.783 2.131 11.622 1.00 65.94 90 TYR A O 1
ATOM 727 N N . SER A 1 91 ? 3.319 1.815 13.236 1.00 68.19 91 SER A N 1
ATOM 728 C CA . SER A 1 91 ? 4.458 1.502 12.355 1.00 68.19 91 SER A CA 1
ATOM 729 C C . SER A 1 91 ? 4.175 0.419 11.298 1.00 68.19 91 SER A C 1
ATOM 731 O O . SER A 1 91 ? 4.768 0.422 10.216 1.00 68.19 91 SER A O 1
ATOM 733 N N . HIS A 1 92 ? 3.217 -0.462 11.567 1.00 72.75 92 HIS A N 1
ATOM 734 C CA . HIS A 1 92 ? 2.755 -1.564 10.730 1.00 72.75 92 HIS A CA 1
ATOM 735 C C . HIS A 1 92 ? 1.792 -1.152 9.602 1.00 72.75 92 HIS A C 1
ATOM 737 O O . HIS A 1 92 ? 1.633 -1.910 8.641 1.00 72.75 92 HIS A O 1
ATOM 743 N N . ILE A 1 93 ? 1.198 0.055 9.632 1.00 78.62 93 ILE A N 1
ATOM 744 C CA . ILE A 1 93 ? 0.279 0.531 8.564 1.00 78.62 93 ILE A CA 1
ATOM 745 C C . ILE A 1 93 ? 1.061 0.801 7.281 1.00 78.62 93 ILE A C 1
ATOM 747 O O . ILE A 1 93 ? 0.606 0.522 6.171 1.00 78.62 93 ILE A O 1
ATOM 751 N N . VAL A 1 94 ? 2.277 1.318 7.427 1.00 81.38 94 VAL A N 1
ATOM 752 C CA . VAL A 1 94 ? 3.147 1.653 6.300 1.00 81.38 94 VAL A CA 1
ATOM 753 C C . VAL A 1 94 ? 3.522 0.407 5.473 1.00 81.38 94 VAL A C 1
ATOM 755 O O . VAL A 1 94 ? 3.400 0.476 4.246 1.00 81.38 94 VAL A O 1
ATOM 758 N N . PRO A 1 95 ? 3.963 -0.721 6.071 1.00 83.06 95 PRO A N 1
ATOM 759 C CA . PRO A 1 95 ? 4.096 -2.006 5.380 1.00 83.06 95 PRO A CA 1
ATOM 760 C C . PRO A 1 95 ? 2.828 -2.454 4.643 1.00 83.06 95 PRO A C 1
ATOM 762 O O . PRO A 1 95 ? 2.914 -2.725 3.445 1.00 83.06 95 PRO A O 1
ATOM 765 N N . LEU A 1 96 ? 1.655 -2.412 5.290 1.00 84.75 96 LEU A N 1
ATOM 766 C CA . LEU A 1 96 ? 0.386 -2.817 4.668 1.00 84.75 96 LEU A CA 1
ATOM 767 C C . LEU A 1 96 ? 0.104 -2.034 3.381 1.00 84.75 96 LEU A C 1
ATOM 769 O O . LEU A 1 96 ? -0.217 -2.619 2.348 1.00 84.75 96 LEU A O 1
ATOM 773 N N . ILE A 1 97 ? 0.262 -0.709 3.407 1.00 87.00 97 ILE A N 1
ATOM 774 C CA . ILE A 1 97 ? 0.028 0.136 2.226 1.00 87.00 97 ILE A CA 1
ATOM 775 C C . ILE A 1 97 ? 0.954 -0.240 1.063 1.00 87.00 97 ILE A C 1
ATOM 777 O O . ILE A 1 97 ? 0.533 -0.242 -0.099 1.00 87.00 97 ILE A O 1
ATOM 781 N N . LYS A 1 98 ? 2.217 -0.567 1.357 1.00 86.75 98 LYS A N 1
ATOM 782 C CA . LYS A 1 98 ? 3.166 -1.015 0.332 1.00 86.75 98 LYS A CA 1
ATOM 783 C C . LYS A 1 98 ? 2.730 -2.354 -0.254 1.00 86.75 98 LYS A C 1
ATOM 785 O O . LYS A 1 98 ? 2.740 -2.488 -1.476 1.00 86.75 98 LYS A O 1
ATOM 790 N N . ASP A 1 99 ? 2.303 -3.296 0.579 1.00 87.44 99 ASP A N 1
ATOM 791 C CA . ASP A 1 99 ? 1.848 -4.614 0.130 1.00 87.44 99 ASP A CA 1
ATOM 792 C C . ASP A 1 99 ? 0.587 -4.517 -0.726 1.00 87.44 99 ASP A C 1
ATOM 794 O O . ASP A 1 99 ? 0.555 -5.065 -1.824 1.00 87.44 99 ASP A O 1
ATOM 798 N N . VAL A 1 100 ? -0.406 -3.729 -0.307 1.00 87.75 100 VAL A N 1
ATOM 799 C CA . VAL A 1 100 ? -1.631 -3.470 -1.086 1.00 87.75 100 VAL A CA 1
ATOM 800 C C . VAL A 1 100 ? -1.301 -2.937 -2.484 1.00 87.75 100 VAL A C 1
ATOM 802 O O . VAL A 1 100 ? -1.877 -3.378 -3.485 1.00 87.75 100 VAL A O 1
ATOM 805 N N . TYR A 1 101 ? -0.340 -2.015 -2.577 1.00 89.62 101 TYR A N 1
ATOM 806 C CA . TYR A 1 101 ? 0.132 -1.492 -3.857 1.00 89.62 101 TYR A CA 1
ATOM 807 C C . TYR A 1 101 ? 0.857 -2.552 -4.705 1.00 89.62 101 TYR A C 1
ATOM 809 O O . TYR A 1 101 ? 0.640 -2.643 -5.923 1.00 89.62 101 TYR A O 1
ATOM 817 N N . MET A 1 102 ? 1.717 -3.357 -4.076 1.00 89.06 102 MET A N 1
ATOM 818 C CA . MET A 1 102 ? 2.491 -4.409 -4.742 1.00 89.06 102 MET A CA 1
ATOM 819 C C . MET A 1 102 ? 1.612 -5.572 -5.218 1.00 89.06 102 MET A C 1
ATOM 821 O O . MET A 1 102 ? 1.882 -6.126 -6.283 1.00 89.06 102 MET A O 1
ATOM 825 N N . LEU A 1 103 ? 0.526 -5.872 -4.501 1.00 87.06 103 LEU A N 1
ATOM 826 C CA . LEU A 1 103 ? -0.492 -6.871 -4.848 1.00 87.06 103 LEU A CA 1
ATOM 827 C C . LEU A 1 103 ? -1.453 -6.410 -5.957 1.00 87.06 103 LEU A C 1
ATOM 829 O O . LEU A 1 103 ? -2.339 -7.161 -6.351 1.00 87.06 103 LEU A O 1
ATOM 833 N N . ARG A 1 104 ? -1.283 -5.188 -6.485 1.00 86.12 104 ARG A N 1
ATOM 834 C CA . ARG A 1 104 ? -2.146 -4.593 -7.525 1.00 86.12 104 ARG A CA 1
ATOM 835 C C . ARG A 1 104 ? -3.621 -4.473 -7.114 1.00 86.12 104 ARG A C 1
ATOM 837 O O . ARG A 1 104 ? -4.472 -4.350 -7.988 1.00 86.12 104 ARG A O 1
ATOM 844 N N . ILE A 1 105 ? -3.916 -4.457 -5.812 1.00 81.56 105 ILE A N 1
ATOM 845 C CA . ILE A 1 105 ? -5.282 -4.268 -5.300 1.00 81.56 105 ILE A CA 1
ATOM 846 C C . ILE A 1 105 ? -5.755 -2.846 -5.613 1.00 81.56 105 ILE A C 1
ATOM 848 O O . ILE A 1 105 ? -6.844 -2.646 -6.142 1.00 81.56 105 ILE A O 1
ATOM 852 N N . TYR A 1 106 ? -4.891 -1.859 -5.358 1.00 82.50 106 TYR A N 1
ATOM 853 C CA . TYR A 1 106 ? -5.109 -0.476 -5.766 1.00 82.50 106 TYR A CA 1
ATOM 854 C C . TYR A 1 106 ? -3.987 0.014 -6.673 1.00 82.50 106 TYR A C 1
ATOM 856 O O . TYR A 1 106 ? -2.795 -0.209 -6.438 1.00 82.50 106 TYR A O 1
ATOM 864 N N . THR A 1 107 ? -4.387 0.692 -7.743 1.00 74.81 107 THR A N 1
ATOM 865 C CA . THR A 1 107 ? -3.485 1.154 -8.800 1.00 74.81 107 THR A CA 1
ATOM 866 C C . THR A 1 107 ? -3.295 2.665 -8.818 1.00 74.81 107 THR A C 1
ATOM 868 O O . THR A 1 107 ? -2.230 3.121 -9.231 1.00 74.81 107 THR A O 1
ATOM 871 N N . SER A 1 108 ? -4.279 3.426 -8.330 1.00 82.50 108 SER A N 1
ATOM 872 C CA . SER A 1 108 ? -4.215 4.884 -8.205 1.00 82.50 108 SER A CA 1
ATOM 873 C C . SER A 1 108 ? -3.676 5.314 -6.840 1.00 82.50 108 SER A C 1
ATOM 875 O O . SER A 1 108 ? -3.960 4.699 -5.811 1.00 82.50 108 SER A O 1
ATOM 877 N N . VAL A 1 109 ? -2.929 6.419 -6.836 1.00 81.81 109 VAL A N 1
ATOM 878 C CA . VAL A 1 109 ? -2.460 7.090 -5.613 1.00 81.81 109 VAL A CA 1
ATOM 879 C C . VAL A 1 109 ? -3.642 7.600 -4.784 1.00 81.81 109 VAL A C 1
ATOM 881 O O . VAL A 1 109 ? -3.558 7.627 -3.561 1.00 81.81 109 VAL A O 1
ATOM 884 N N . GLU A 1 110 ? -4.754 7.947 -5.430 1.00 84.75 110 GLU A N 1
ATOM 885 C CA . GLU A 1 110 ? -5.974 8.426 -4.770 1.00 84.75 110 GLU A CA 1
ATOM 886 C C . GLU A 1 110 ? -6.624 7.323 -3.935 1.00 84.75 110 GLU A C 1
ATOM 888 O O . GLU A 1 110 ? -6.891 7.533 -2.756 1.00 84.75 110 GLU A O 1
ATOM 893 N N . HIS A 1 111 ? -6.771 6.116 -4.498 1.00 85.06 111 HIS A N 1
ATOM 894 C CA . HIS A 1 111 ? -7.272 4.951 -3.760 1.00 85.06 111 HIS A CA 1
ATOM 895 C C . HIS A 1 111 ? -6.382 4.609 -2.560 1.00 85.06 111 HIS A C 1
ATOM 897 O O . HIS A 1 111 ? -6.877 4.261 -1.492 1.00 85.06 111 HIS A O 1
ATOM 903 N N . ILE A 1 112 ? -5.062 4.743 -2.715 1.00 84.69 112 ILE A N 1
ATOM 904 C CA . ILE A 1 112 ? -4.124 4.542 -1.608 1.00 84.69 112 ILE A CA 1
ATOM 905 C C . ILE A 1 112 ? -4.271 5.647 -0.552 1.00 84.69 112 ILE A C 1
ATOM 907 O O . ILE A 1 112 ? -4.247 5.349 0.637 1.00 84.69 112 ILE A O 1
ATOM 911 N N . SER A 1 113 ? -4.455 6.906 -0.954 1.00 84.00 113 SER A N 1
ATOM 912 C CA . SER A 1 113 ? -4.682 8.016 -0.021 1.00 84.00 113 SER A CA 1
ATOM 913 C C . SER A 1 113 ? -5.981 7.847 0.773 1.00 84.00 113 SER A C 1
ATOM 915 O O . SER A 1 113 ? -5.977 8.056 1.987 1.00 84.00 113 SER A O 1
ATOM 917 N N . ASP A 1 114 ? -7.066 7.419 0.125 1.00 83.81 114 ASP A N 1
ATOM 918 C CA . ASP A 1 114 ? -8.326 7.082 0.798 1.00 83.81 114 ASP A CA 1
ATOM 919 C C . ASP A 1 114 ? -8.146 5.923 1.788 1.00 83.81 114 ASP A C 1
ATOM 921 O O . ASP A 1 114 ? -8.525 6.033 2.956 1.00 83.81 114 ASP A O 1
ATOM 925 N N . LEU A 1 115 ? -7.475 4.847 1.360 1.00 84.69 115 LEU A N 1
ATOM 926 C CA . LEU A 1 115 ? -7.166 3.709 2.223 1.00 84.69 115 LEU A CA 1
ATOM 927 C C . LEU A 1 115 ? -6.369 4.133 3.462 1.00 84.69 115 LEU A C 1
ATOM 929 O O . LEU A 1 115 ? -6.689 3.706 4.569 1.00 84.69 115 LEU A O 1
ATOM 933 N N . ILE A 1 116 ? -5.358 4.985 3.287 1.00 83.12 116 ILE A N 1
ATOM 934 C CA . ILE A 1 116 ? -4.560 5.524 4.389 1.00 83.12 116 ILE A CA 1
ATOM 935 C C . ILE A 1 116 ? -5.464 6.243 5.401 1.00 83.12 116 ILE A C 1
ATOM 937 O O . ILE A 1 116 ? -5.442 5.915 6.587 1.00 83.12 116 ILE A O 1
ATOM 941 N N . LYS A 1 117 ? -6.304 7.180 4.940 1.00 80.81 117 LYS A N 1
ATOM 942 C CA . LYS A 1 117 ? -7.232 7.929 5.808 1.00 80.81 117 LYS A CA 1
ATOM 943 C C . LYS A 1 117 ? -8.178 6.997 6.562 1.00 80.81 117 LYS A C 1
ATOM 945 O O . LYS A 1 117 ? -8.405 7.182 7.758 1.00 80.81 117 LYS A O 1
ATOM 950 N N . ARG A 1 118 ? -8.703 5.983 5.871 1.00 80.75 118 ARG A N 1
ATOM 951 C CA . ARG A 1 118 ? -9.566 4.958 6.461 1.00 80.75 118 ARG A CA 1
ATOM 952 C C . ARG A 1 118 ? -8.824 4.185 7.544 1.00 80.75 118 ARG A C 1
ATOM 954 O O . ARG A 1 118 ? -9.286 4.198 8.674 1.00 80.75 118 ARG A O 1
ATOM 961 N N . LEU A 1 119 ? -7.664 3.599 7.256 1.00 80.56 119 LEU A N 1
ATOM 962 C CA . LEU A 1 119 ? -6.861 2.851 8.235 1.00 80.56 119 LEU A CA 1
ATOM 963 C C . LEU A 1 119 ? -6.571 3.670 9.502 1.00 80.56 119 LEU A C 1
ATOM 965 O O . LEU A 1 119 ? -6.774 3.175 10.610 1.00 80.56 119 LEU A O 1
ATOM 969 N N . PHE A 1 120 ? -6.196 4.944 9.351 1.00 76.81 120 PHE A N 1
ATOM 970 C CA . PHE A 1 120 ? -5.928 5.818 10.498 1.00 76.81 120 PHE A CA 1
ATOM 971 C C . PHE A 1 120 ? -7.161 6.135 11.330 1.00 76.81 120 PHE A C 1
ATOM 973 O O . PHE A 1 120 ? -7.089 6.124 12.559 1.00 76.81 120 PHE A O 1
ATOM 980 N N . LYS A 1 121 ? -8.308 6.374 10.687 1.00 77.50 121 LYS A N 1
ATOM 981 C CA . LYS A 1 121 ? -9.575 6.519 11.409 1.00 77.50 121 LYS A CA 1
ATOM 982 C C . LYS A 1 121 ? -9.859 5.274 12.255 1.00 77.50 121 LYS A C 1
ATOM 984 O O . LYS A 1 121 ? -10.341 5.398 13.374 1.00 77.50 121 LYS A O 1
ATOM 989 N N . CYS A 1 122 ? -9.512 4.096 11.751 1.00 73.25 122 CYS A N 1
ATOM 990 C CA . CYS A 1 122 ? -9.879 2.831 12.374 1.00 73.25 122 CYS A CA 1
ATOM 991 C C . CYS A 1 122 ? -9.001 2.441 13.548 1.00 73.25 122 CYS A C 1
ATOM 993 O O . CYS A 1 122 ? -9.526 2.066 14.595 1.00 73.25 122 CYS A O 1
ATOM 995 N N . SER A 1 123 ? -7.690 2.634 13.413 1.00 72.88 123 SER A N 1
ATOM 996 C CA . SER A 1 123 ? -6.743 2.417 14.511 1.00 72.88 123 SER A CA 1
ATOM 997 C C . SER A 1 123 ? -7.006 3.320 15.721 1.00 72.88 123 SER A C 1
ATOM 999 O O . SER A 1 123 ? -6.600 2.995 16.830 1.00 72.88 123 SER A O 1
ATOM 1001 N N . ARG A 1 124 ? -7.688 4.461 15.533 1.00 72.06 124 ARG A N 1
ATOM 1002 C CA . ARG A 1 124 ? -8.097 5.342 16.642 1.00 72.06 124 ARG A CA 1
ATOM 1003 C C . ARG A 1 124 ? -9.351 4.845 17.367 1.00 72.06 124 ARG A C 1
ATOM 1005 O O . ARG A 1 124 ? -9.513 5.149 18.542 1.00 72.06 124 ARG A O 1
ATOM 1012 N N . VAL A 1 125 ? -10.243 4.132 16.676 1.00 69.75 125 VAL A N 1
ATOM 1013 C CA . VAL A 1 125 ? -11.558 3.718 17.204 1.00 69.75 125 VAL A CA 1
ATOM 1014 C C . VAL A 1 125 ? -11.470 2.374 17.928 1.00 69.75 125 VAL A C 1
ATOM 1016 O O . VAL A 1 125 ? -11.880 2.258 19.080 1.00 69.75 125 VAL A O 1
ATOM 1019 N N . SER A 1 126 ? -10.915 1.357 17.274 1.00 65.88 126 SER A N 1
ATOM 1020 C CA . SER A 1 126 ? -10.547 0.090 17.913 1.00 65.88 126 SER A CA 1
ATOM 1021 C C . SER A 1 126 ? -9.070 0.185 18.254 1.00 65.88 126 SER A C 1
ATOM 1023 O O . SER A 1 126 ? -8.319 0.528 17.346 1.00 65.88 126 SER A O 1
ATOM 1025 N N . ARG A 1 127 ? -8.653 -0.117 19.493 1.00 65.44 127 ARG A N 1
ATOM 1026 C CA . ARG A 1 127 ? -7.252 -0.098 19.983 1.00 65.44 127 ARG A CA 1
ATOM 1027 C C . ARG A 1 127 ? -6.361 -1.138 19.272 1.00 65.44 127 ARG A C 1
ATOM 1029 O O . ARG A 1 127 ? -5.786 -2.011 19.899 1.00 65.44 127 ARG A O 1
ATOM 1036 N N . ASP A 1 128 ? -6.317 -1.043 17.951 1.00 69.06 128 ASP A N 1
ATOM 1037 C CA . ASP A 1 128 ? -5.661 -1.881 16.960 1.00 69.06 128 ASP A CA 1
ATOM 1038 C C . ASP A 1 128 ? -6.328 -3.211 16.569 1.00 69.06 128 ASP A C 1
ATOM 1040 O O . ASP A 1 128 ? -5.633 -4.075 16.049 1.00 69.06 128 ASP A O 1
ATOM 1044 N N . GLN A 1 129 ? -7.647 -3.400 16.712 1.00 76.44 129 GLN A N 1
ATOM 1045 C CA . GLN A 1 129 ? -8.306 -4.596 16.152 1.00 76.44 129 GLN A CA 1
ATOM 1046 C C . GLN A 1 129 ? -9.470 -4.278 15.208 1.00 76.44 129 GLN A C 1
ATOM 1048 O O . GLN A 1 129 ? -10.556 -3.886 15.638 1.00 76.44 129 GLN A O 1
ATOM 1053 N N . PHE A 1 130 ? -9.264 -4.483 13.906 1.00 78.25 130 PHE A N 1
ATOM 1054 C CA . PHE A 1 130 ? -10.267 -4.193 12.878 1.00 78.25 130 PHE A CA 1
ATOM 1055 C C . PHE A 1 130 ? -10.088 -5.071 11.634 1.00 78.25 130 PHE A C 1
ATOM 1057 O O . PHE A 1 130 ? -9.023 -5.632 11.400 1.00 78.25 130 PHE A O 1
ATOM 1064 N N . VAL A 1 131 ? -11.125 -5.174 10.802 1.00 78.88 131 VAL A N 1
ATOM 1065 C CA . VAL A 1 131 ? -11.073 -5.833 9.489 1.00 78.88 131 VAL A CA 1
ATOM 1066 C C . VAL A 1 131 ? -11.493 -4.854 8.401 1.00 78.88 131 VAL A C 1
ATOM 1068 O O . VAL A 1 131 ? -12.467 -4.118 8.548 1.00 78.88 131 VAL A O 1
ATOM 1071 N N . ILE A 1 132 ? -10.765 -4.843 7.284 1.00 79.31 132 ILE A N 1
ATOM 1072 C CA . ILE A 1 132 ? -11.071 -3.996 6.124 1.00 79.31 132 ILE A CA 1
ATOM 1073 C C . ILE A 1 132 ? -11.224 -4.852 4.875 1.00 79.31 132 ILE A C 1
ATOM 1075 O O . ILE A 1 132 ? -10.375 -5.690 4.578 1.00 79.31 132 ILE A O 1
ATOM 1079 N N . LYS A 1 133 ? -12.274 -4.586 4.094 1.00 78.81 133 LYS A N 1
ATOM 1080 C CA . LYS A 1 133 ? -12.435 -5.151 2.750 1.00 78.81 133 LYS A CA 1
ATOM 1081 C C . LYS A 1 133 ? -11.672 -4.306 1.723 1.00 78.81 133 LYS A C 1
ATOM 1083 O O . LYS A 1 133 ? -11.968 -3.120 1.552 1.00 78.81 133 LYS A O 1
ATOM 1088 N N . LEU A 1 134 ? -10.712 -4.921 1.032 1.00 80.00 134 LEU A N 1
ATOM 1089 C CA . LEU A 1 134 ? -9.880 -4.341 -0.027 1.00 80.00 134 LEU A CA 1
ATOM 1090 C C . LEU A 1 134 ? -10.076 -5.128 -1.335 1.00 80.00 134 LEU A C 1
ATOM 1092 O O . LEU A 1 134 ? -9.370 -6.097 -1.624 1.00 80.00 134 LEU A O 1
ATOM 1096 N N . GLY A 1 135 ? -11.060 -4.724 -2.140 1.00 77.94 135 GLY A N 1
ATOM 1097 C CA . GLY A 1 135 ? -11.456 -5.488 -3.327 1.00 77.94 135 GLY A CA 1
ATOM 1098 C C . GLY A 1 135 ? -12.027 -6.854 -2.931 1.00 77.94 135 GLY A C 1
ATOM 1099 O O . GLY A 1 135 ? -13.008 -6.908 -2.190 1.00 77.94 135 GLY A O 1
ATOM 1100 N N . ARG A 1 136 ? -11.398 -7.938 -3.406 1.00 76.31 136 ARG A N 1
ATOM 1101 C CA . ARG A 1 136 ? -11.731 -9.330 -3.034 1.00 76.31 136 ARG A CA 1
ATOM 1102 C C . ARG A 1 136 ? -11.033 -9.834 -1.771 1.00 76.31 136 ARG A C 1
ATOM 1104 O O . ARG A 1 136 ? -11.263 -10.961 -1.354 1.00 76.31 136 ARG A O 1
ATOM 1111 N N . TYR A 1 137 ? -10.146 -9.030 -1.195 1.00 80.19 137 TYR A N 1
ATOM 1112 C CA . TYR A 1 137 ? -9.396 -9.414 -0.010 1.00 80.19 137 TYR A CA 1
ATOM 1113 C C . TYR A 1 137 ? -10.032 -8.822 1.242 1.00 80.19 137 TYR A C 1
ATOM 1115 O O . TYR A 1 137 ? -10.494 -7.680 1.232 1.00 80.19 137 TYR A O 1
ATOM 1123 N N . TYR A 1 138 ? -9.987 -9.567 2.337 1.00 81.50 138 TYR A N 1
ATOM 1124 C CA . TYR A 1 138 ? -10.161 -9.036 3.681 1.00 81.50 138 TYR A CA 1
ATOM 1125 C C . TYR A 1 138 ? -8.794 -8.924 4.341 1.00 81.50 138 TYR A C 1
ATOM 1127 O O . TYR A 1 138 ? -7.963 -9.821 4.220 1.00 81.50 138 TYR A O 1
ATOM 1135 N N . VAL A 1 139 ? -8.555 -7.812 5.024 1.00 81.19 139 VAL A N 1
ATOM 1136 C CA . VAL A 1 139 ? -7.364 -7.608 5.845 1.00 81.19 139 VAL A CA 1
ATOM 1137 C C . VAL A 1 139 ? -7.809 -7.546 7.287 1.00 81.19 139 VAL A C 1
ATOM 1139 O O . VAL A 1 139 ? -8.488 -6.593 7.664 1.00 81.19 139 VAL A O 1
ATOM 1142 N N . GLU A 1 140 ? -7.437 -8.550 8.074 1.00 82.62 140 GLU A N 1
ATOM 1143 C CA . GLU A 1 140 ? -7.563 -8.492 9.528 1.00 82.62 140 GLU A CA 1
ATOM 1144 C C . GLU A 1 140 ? -6.329 -7.828 10.114 1.00 82.62 140 GLU A C 1
ATOM 1146 O O . GLU A 1 140 ? -5.195 -8.125 9.733 1.00 82.62 140 GLU A O 1
ATOM 1151 N N . TRP A 1 141 ? -6.578 -6.921 11.042 1.00 78.94 141 TRP A N 1
ATOM 1152 C CA . TRP A 1 141 ? -5.597 -6.161 11.779 1.00 78.94 141 TRP A CA 1
ATOM 1153 C C . TRP A 1 141 ? -5.724 -6.505 13.256 1.00 78.94 141 TRP A C 1
ATOM 1155 O O . TRP A 1 141 ? -6.811 -6.365 13.812 1.00 78.94 141 TRP A O 1
ATOM 1165 N N . ASN A 1 142 ? -4.630 -6.948 13.877 1.00 76.25 142 ASN A N 1
ATOM 1166 C CA . ASN A 1 142 ? -4.598 -7.423 15.265 1.00 76.25 142 ASN A CA 1
ATOM 1167 C C . ASN A 1 142 ? -3.426 -6.781 16.035 1.00 76.25 142 ASN A C 1
ATOM 1169 O O . ASN A 1 142 ? -2.566 -7.479 16.574 1.00 76.25 142 ASN A O 1
ATOM 1173 N N . GLY A 1 143 ? -3.308 -5.456 16.035 1.00 72.62 143 GLY A N 1
ATOM 1174 C CA . GLY A 1 143 ? -2.117 -4.787 16.552 1.00 72.62 143 GLY A CA 1
ATOM 1175 C C . GLY A 1 143 ? -0.985 -4.907 15.539 1.00 72.62 143 GLY A C 1
ATOM 1176 O O . GLY A 1 143 ? -1.250 -4.712 14.359 1.00 72.62 143 GLY A O 1
ATOM 1177 N N . PRO A 1 144 ? 0.251 -5.265 15.931 1.00 67.69 144 PRO A N 1
ATOM 1178 C CA . PRO A 1 144 ? 1.455 -5.173 15.089 1.00 67.69 144 PRO A CA 1
ATOM 1179 C C . PRO A 1 144 ? 1.470 -6.093 13.854 1.00 67.69 144 PRO A C 1
ATOM 1181 O O . PRO A 1 144 ? 2.444 -6.094 13.100 1.00 67.69 144 PRO A O 1
ATOM 1184 N N . LYS A 1 145 ? 0.436 -6.913 13.652 1.00 75.44 145 LYS A N 1
ATOM 1185 C CA . LYS A 1 145 ? 0.341 -7.897 12.572 1.00 75.44 145 LYS A CA 1
ATOM 1186 C C . LYS A 1 145 ? -0.960 -7.709 11.800 1.00 75.44 145 LYS A C 1
ATOM 1188 O O . LYS A 1 145 ? -2.001 -7.409 12.385 1.00 75.44 145 LYS A O 1
ATOM 1193 N N . TYR A 1 146 ? -0.890 -7.958 10.496 1.00 81.56 146 TYR A N 1
ATOM 1194 C CA . TYR A 1 146 ? -2.057 -8.075 9.633 1.00 81.56 146 TYR A CA 1
ATOM 1195 C C . TYR A 1 146 ? -2.017 -9.361 8.822 1.00 81.56 146 TYR A C 1
ATOM 1197 O O . TYR A 1 146 ? -0.941 -9.880 8.514 1.00 81.56 146 TYR A O 1
ATOM 1205 N N . GLN A 1 147 ? -3.195 -9.851 8.453 1.00 81.06 147 GLN A N 1
ATOM 1206 C CA . GLN A 1 147 ? -3.357 -11.041 7.630 1.00 81.06 147 GLN A CA 1
ATOM 1207 C C . GLN A 1 147 ? -4.342 -10.777 6.492 1.00 81.06 147 GLN A C 1
ATOM 1209 O O . GLN A 1 147 ? -5.396 -10.180 6.698 1.00 81.06 147 GLN A O 1
ATOM 1214 N N . PHE A 1 148 ? -3.980 -11.226 5.288 1.00 80.31 148 PHE A N 1
ATOM 1215 C CA . PHE A 1 148 ? -4.851 -11.201 4.117 1.00 80.31 148 PHE A CA 1
ATOM 1216 C C . PHE A 1 148 ? -5.646 -12.505 4.016 1.00 80.31 148 PHE A C 1
ATOM 1218 O O . PHE A 1 148 ? -5.077 -13.592 4.106 1.00 80.31 148 PHE A O 1
ATOM 1225 N N . PHE A 1 149 ? -6.937 -12.381 3.735 1.00 78.75 149 PHE A N 1
ATOM 1226 C CA . PHE A 1 149 ? -7.834 -13.478 3.391 1.00 78.75 149 PHE A CA 1
ATOM 1227 C C . PHE A 1 149 ? -8.409 -13.200 2.007 1.00 78.75 149 PHE A C 1
ATOM 1229 O O . PHE A 1 149 ? -8.908 -12.103 1.758 1.00 78.75 149 PHE A O 1
ATOM 1236 N N . ASP A 1 150 ? -8.323 -14.163 1.092 1.00 73.50 150 ASP A N 1
ATOM 1237 C CA . ASP A 1 150 ? -9.091 -14.096 -0.154 1.00 73.50 150 ASP A CA 1
ATOM 1238 C C . ASP A 1 150 ? -10.538 -14.519 0.145 1.00 73.50 150 ASP A C 1
ATOM 1240 O O . ASP A 1 150 ? -10.765 -15.429 0.944 1.00 73.50 150 ASP A O 1
ATOM 1244 N N . GLN A 1 151 ? -11.512 -13.886 -0.506 1.00 62.09 151 GLN A N 1
ATOM 1245 C CA . GLN A 1 151 ? -12.939 -14.223 -0.428 1.00 62.09 151 GLN A CA 1
ATOM 1246 C C . GLN A 1 151 ? -13.258 -15.686 -0.759 1.00 62.09 151 GLN A C 1
ATOM 1248 O O . GLN A 1 151 ? -14.329 -16.175 -0.423 1.00 62.09 151 GLN A O 1
ATOM 1253 N N . VAL A 1 152 ? -12.333 -16.397 -1.400 1.00 58.44 152 VAL A N 1
ATOM 1254 C CA . VAL A 1 152 ? -12.468 -17.825 -1.710 1.00 58.44 152 VAL A CA 1
ATOM 1255 C C . VAL A 1 152 ? -12.399 -18.706 -0.443 1.00 58.44 152 VAL A C 1
ATOM 1257 O O . VAL A 1 152 ? -12.852 -19.849 -0.462 1.00 58.44 152 VAL A O 1
ATOM 1260 N N . LEU A 1 153 ? -11.882 -18.193 0.682 1.00 52.41 153 LEU A N 1
ATOM 1261 C CA . LEU A 1 153 ? -11.743 -18.946 1.933 1.00 52.41 153 LEU A CA 1
ATOM 1262 C C . LEU A 1 153 ? -12.971 -18.757 2.850 1.00 52.41 153 LEU A C 1
ATOM 1264 O O . LEU A 1 153 ? -13.086 -17.782 3.586 1.00 52.41 153 LEU A O 1
ATOM 1268 N N . THR A 1 154 ? -13.856 -19.756 2.752 1.00 53.41 154 THR A N 1
ATOM 1269 C CA . THR A 1 154 ? -14.989 -20.157 3.613 1.00 53.41 154 THR A CA 1
ATOM 1270 C C . THR A 1 154 ? -16.144 -19.159 3.873 1.00 53.41 154 THR A C 1
ATOM 1272 O O . THR A 1 154 ? -15.956 -18.116 4.499 1.00 53.41 154 THR A O 1
ATOM 1275 N N . PRO A 1 155 ? -17.405 -19.545 3.554 1.00 58.84 155 PRO A N 1
ATOM 1276 C CA . PRO A 1 155 ? -18.616 -18.760 3.842 1.00 58.84 155 PRO A CA 1
ATOM 1277 C C . PRO A 1 155 ? -18.762 -18.305 5.301 1.00 58.84 155 PRO A C 1
ATOM 1279 O O . PRO A 1 155 ? -19.293 -17.234 5.556 1.00 58.84 155 PRO A O 1
ATOM 1282 N N . GLN A 1 156 ? -18.242 -19.077 6.261 1.00 60.38 156 GLN A N 1
ATOM 1283 C CA . GLN A 1 156 ? -18.289 -18.763 7.696 1.00 60.38 156 GLN A CA 1
ATOM 1284 C C . GLN A 1 156 ? -17.529 -17.475 8.055 1.00 60.38 156 GLN A C 1
ATOM 1286 O O . GLN A 1 156 ? -17.959 -16.717 8.924 1.00 60.38 156 GLN A O 1
ATOM 1291 N N . ILE A 1 157 ? -16.407 -17.210 7.376 1.00 60.28 157 ILE A N 1
ATOM 1292 C CA . ILE A 1 157 ? -15.607 -15.995 7.569 1.00 60.28 157 ILE A CA 1
ATOM 1293 C C . ILE A 1 157 ? -16.360 -14.794 6.989 1.00 60.28 157 ILE A C 1
ATOM 1295 O O . ILE A 1 157 ? -16.459 -13.755 7.634 1.00 60.28 157 ILE A O 1
ATOM 1299 N N . ILE A 1 158 ? -16.956 -14.958 5.806 1.00 58.59 158 ILE A N 1
ATOM 1300 C CA . ILE A 1 158 ? -17.773 -13.928 5.153 1.00 58.59 158 ILE A CA 1
ATOM 1301 C C . ILE A 1 158 ? -18.989 -13.572 6.020 1.00 58.59 158 ILE A C 1
ATOM 1303 O O . ILE A 1 158 ? -19.201 -12.397 6.306 1.00 58.59 158 ILE A O 1
ATOM 1307 N N . GLN A 1 159 ? -19.714 -14.568 6.536 1.00 62.78 159 GLN A N 1
ATOM 1308 C CA . GLN A 1 159 ? -20.882 -14.372 7.404 1.00 62.78 159 GLN A CA 1
ATOM 1309 C C . GLN A 1 159 ? -20.524 -13.668 8.725 1.00 62.78 159 GLN A C 1
ATOM 1311 O O . GLN A 1 159 ? -21.288 -12.838 9.217 1.00 62.78 159 GLN A O 1
ATOM 1316 N N . LYS A 1 160 ? -19.329 -13.939 9.279 1.00 63.69 160 LYS A N 1
ATOM 1317 C CA . LYS A 1 160 ? -18.785 -13.220 10.447 1.00 63.69 160 LYS A CA 1
ATOM 1318 C C . LYS A 1 160 ? -18.594 -11.721 10.169 1.00 63.69 160 LYS A C 1
ATOM 1320 O O . LYS A 1 160 ? -18.670 -10.925 11.102 1.00 63.69 160 LYS A O 1
ATOM 1325 N N . PHE A 1 161 ? -18.344 -11.336 8.917 1.00 60.81 161 PHE A N 1
ATOM 1326 C CA . PHE A 1 161 ? -18.075 -9.951 8.521 1.00 60.81 161 PHE A CA 1
ATOM 1327 C C . PHE A 1 161 ? -19.284 -9.228 7.912 1.00 60.81 161 PHE A C 1
ATOM 1329 O O . PHE A 1 161 ? -19.393 -8.021 8.079 1.00 60.81 161 PHE A O 1
ATOM 1336 N N . GLU A 1 162 ? -20.209 -9.919 7.244 1.00 59.25 162 GLU A N 1
ATOM 1337 C CA . GLU A 1 162 ? -21.381 -9.300 6.595 1.00 59.25 162 GLU A CA 1
ATOM 1338 C C . GLU A 1 162 ? -22.439 -8.781 7.579 1.00 59.25 162 GLU A C 1
ATOM 1340 O O . GLU A 1 162 ? -23.109 -7.796 7.283 1.00 59.25 162 GLU A O 1
ATOM 1345 N N . ASN A 1 163 ? -22.538 -9.371 8.774 1.00 57.94 163 ASN A N 1
ATOM 1346 C CA . ASN A 1 163 ? -23.508 -8.974 9.806 1.00 57.94 163 ASN A CA 1
ATOM 1347 C C . ASN A 1 163 ? -23.148 -7.672 10.551 1.00 57.94 163 ASN A C 1
ATOM 1349 O O . ASN A 1 163 ? -23.886 -7.233 11.431 1.00 57.94 163 ASN A O 1
ATOM 1353 N N . LEU A 1 164 ? -22.002 -7.062 10.244 1.00 55.31 164 LEU A N 1
ATOM 1354 C CA . LEU A 1 164 ? -21.566 -5.805 10.843 1.00 55.31 164 LEU A CA 1
ATOM 1355 C C . LEU A 1 164 ? -21.946 -4.663 9.894 1.00 55.31 164 LEU A C 1
ATOM 1357 O O . LEU A 1 164 ? -21.265 -4.396 8.907 1.00 55.31 164 LEU A O 1
ATOM 1361 N N . GLU A 1 165 ? -23.055 -3.986 10.177 1.00 48.72 165 GLU A N 1
ATOM 1362 C CA . GLU A 1 165 ? -23.521 -2.828 9.412 1.00 48.72 165 GLU A CA 1
ATOM 1363 C C . GLU A 1 165 ? -22.471 -1.704 9.425 1.00 48.72 165 GLU A C 1
ATOM 1365 O O . GLU A 1 165 ? -22.415 -0.912 10.359 1.00 48.72 165 GLU A O 1
ATOM 1370 N N . THR A 1 166 ? -21.593 -1.619 8.419 1.00 44.88 166 THR A N 1
ATOM 1371 C CA . THR A 1 166 ? -20.972 -0.363 7.951 1.00 44.88 166 THR A CA 1
ATOM 1372 C C . THR A 1 166 ? -20.087 -0.561 6.714 1.00 44.88 166 THR A C 1
ATOM 1374 O O . THR A 1 166 ? -19.426 -1.574 6.506 1.00 44.88 166 THR A O 1
ATOM 1377 N N . LYS A 1 167 ? -20.066 0.474 5.866 1.00 53.91 167 LYS A N 1
ATOM 1378 C CA . LYS A 1 167 ? -19.324 0.585 4.601 1.00 53.91 167 LYS A CA 1
ATOM 1379 C C . LYS A 1 167 ? -17.857 0.121 4.723 1.00 53.91 167 LYS A C 1
ATOM 1381 O O . LYS A 1 167 ? -17.008 0.868 5.198 1.00 53.91 167 LYS A O 1
ATOM 1386 N N . ASN A 1 168 ? -17.546 -1.066 4.191 1.00 61.25 168 ASN A N 1
ATOM 1387 C CA . ASN A 1 168 ? -16.194 -1.589 3.915 1.00 61.25 168 ASN A CA 1
ATOM 1388 C C . ASN A 1 168 ? -15.201 -1.628 5.101 1.00 61.25 168 ASN A C 1
ATOM 1390 O O . ASN A 1 168 ? -13.989 -1.711 4.861 1.00 61.25 168 ASN A O 1
ATOM 1394 N N . LEU A 1 169 ? -15.666 -1.522 6.349 1.00 62.31 169 LEU A N 1
ATOM 1395 C CA . LEU A 1 169 ? -14.796 -1.417 7.518 1.00 62.31 169 LEU A CA 1
ATOM 1396 C C . LEU A 1 169 ? -15.484 -1.913 8.788 1.00 62.31 169 LEU A C 1
ATOM 1398 O O . LEU A 1 169 ? -16.571 -1.453 9.117 1.00 62.31 169 LEU A O 1
ATOM 1402 N N . PHE A 1 170 ? -14.816 -2.821 9.493 1.00 65.81 170 PHE A N 1
ATOM 1403 C CA . PHE A 1 170 ? -15.342 -3.554 10.638 1.00 65.81 170 PHE A CA 1
ATOM 1404 C C . PHE A 1 170 ? -14.408 -3.399 11.833 1.00 65.81 170 PHE A C 1
ATOM 1406 O O . PHE A 1 170 ? -13.193 -3.473 11.672 1.00 65.81 170 PHE A O 1
ATOM 1413 N N . TYR A 1 171 ? -14.953 -3.226 13.033 1.00 64.94 171 TYR A N 1
ATOM 1414 C CA . TYR A 1 171 ? -14.171 -3.008 14.253 1.00 64.94 171 TYR A CA 1
ATOM 1415 C C . TYR A 1 171 ? -14.493 -4.083 15.277 1.00 64.94 171 TYR A C 1
ATOM 1417 O O . TYR A 1 171 ? -15.661 -4.429 15.459 1.00 64.94 171 TYR A O 1
ATOM 1425 N N . PHE A 1 172 ? -13.478 -4.554 15.994 1.00 57.59 172 PHE A N 1
ATOM 1426 C CA . PHE A 1 172 ? -13.686 -5.409 17.153 1.00 57.59 172 PHE A CA 1
ATOM 1427 C C . PHE A 1 172 ? -13.554 -4.573 18.418 1.00 57.59 172 PHE A C 1
ATOM 1429 O O . PHE A 1 172 ? -12.548 -3.895 18.637 1.00 57.59 172 PHE A O 1
ATOM 1436 N N . LYS A 1 173 ? -14.584 -4.612 19.264 1.00 54.75 173 LYS A N 1
ATOM 1437 C CA . LYS A 1 173 ? -14.468 -4.114 20.632 1.00 54.75 173 LYS A CA 1
ATOM 1438 C C . LYS A 1 173 ? -13.782 -5.222 21.443 1.00 54.75 173 LYS A C 1
ATOM 1440 O O . LYS A 1 173 ? -14.378 -6.295 21.557 1.00 54.75 173 LYS A O 1
ATOM 1445 N N . PRO A 1 174 ? -12.555 -5.020 21.957 1.00 51.28 174 PRO A N 1
ATOM 1446 C CA . PRO A 1 174 ? -11.956 -5.996 22.860 1.00 51.28 174 PRO A CA 1
ATOM 1447 C C . PRO A 1 174 ? -12.880 -6.173 24.074 1.00 51.28 174 PRO A C 1
ATOM 1449 O O . PRO A 1 174 ? -13.445 -5.184 24.554 1.00 51.28 174 PRO A O 1
ATOM 1452 N N . LYS A 1 175 ? -13.089 -7.433 24.480 1.00 51.50 175 LYS A N 1
ATOM 1453 C CA . LYS A 1 175 ? -13.859 -7.785 25.681 1.00 51.50 175 LYS A CA 1
ATOM 1454 C C . LYS A 1 175 ? -13.207 -7.204 26.929 1.00 51.50 175 LYS A C 1
ATOM 1456 O O . LYS A 1 175 ? -11.957 -7.187 26.973 1.00 51.50 175 LYS A O 1
#

pLDDT: mean 70.36, std 19.44, range [28.02, 96.88]

Foldseek 3Di:
DDDDDDDDDDDDDDDDDDDDDDDDDPPDPPDPPDPPPDPQQAALQPRDSDAPDWAAAPPRHTHHPLLRVQRVLLVVLCVVLVPDPVNVQVVQVSVVLSVCSSPVLDPHSVVSNVVSVVVVVQCVVAVFFKWFDRPQWIWTTDRNDIDIDGVVPDPVVVVVVPPADDDRMGHDHDD

Sequence (175 aa):
MKSSNTQNQTPAKVNKRKSYYIPIDSSQKKKAGRPPVTEPKICKRCKTDDSCEWRRGPGYCYLCNSCGLQYKKILKALAPYKVDYQYAVYSHIVPLIKDVYMLRIYTSVEHISDLIKRLFKCSRVSRDQFVIKLGRYYVEWNGPKYQFFDQVLTPQIIQKFENLETKNLFYFKPK

Organism: Dictyostelium purpureum (NCBI:txid5786)

InterPro domains:
  IPR000679 Zinc finger, GATA-type [PF00320] (43-73)
  IPR000679 Zinc finger, GATA-type [PS50114] (37-72)
  IPR000679 Zinc finger, GATA-type [SM00401] (37-87)
  IPR013088 Zinc finger, NHR/GATA-type [G3DSA:3.30.50.10] (37-93)

Radius of gyration: 32.31 Å; chains: 1; bounding box: 109×61×64 Å